Protein AF-A0A2S6ZBC6-F1 (afdb_monomer_lite)

InterPro domains:
  IPR002559 Transposase IS4-like domain [PF01609] (24-75)

Structure (mmCIF, N/CA/C/O backbone):
data_AF-A0A2S6ZBC6-F1
#
_entry.id   AF-A0A2S6ZBC6-F1
#
loop_
_atom_site.group_PDB
_atom_site.id
_atom_site.type_symbol
_atom_site.label_atom_id
_atom_site.label_alt_id
_atom_site.label_comp_id
_atom_site.label_asym_id
_atom_site.label_entity_id
_atom_site.label_seq_id
_atom_site.pdbx_PDB_ins_code
_atom_site.Cartn_x
_atom_site.Cartn_y
_atom_site.Cartn_z
_atom_site.occupancy
_atom_site.B_iso_or_equiv
_atom_site.auth_seq_id
_atom_site.auth_comp_id
_atom_site.auth_asym_id
_atom_site.auth_atom_id
_atom_site.pdbx_PDB_model_num
ATOM 1 N N . MET A 1 1 ? -9.409 -15.637 -10.539 1.00 50.34 1 MET A N 1
ATOM 2 C CA . MET A 1 1 ? -8.792 -14.298 -10.673 1.00 50.34 1 MET A CA 1
ATOM 3 C C . MET A 1 1 ? -7.304 -14.480 -10.919 1.00 50.34 1 MET A C 1
ATOM 5 O O . MET A 1 1 ? -6.669 -15.165 -10.127 1.00 50.34 1 MET A O 1
ATOM 9 N N . CYS A 1 2 ? -6.761 -13.920 -12.001 1.00 64.94 2 CYS A N 1
ATOM 10 C CA . CYS A 1 2 ? -5.321 -13.938 -12.272 1.00 64.94 2 CYS A CA 1
ATOM 11 C C . CYS A 1 2 ? -4.694 -12.667 -11.687 1.00 64.94 2 CYS A C 1
ATOM 13 O O . CYS A 1 2 ? -5.071 -11.560 -12.064 1.00 64.94 2 CYS A O 1
ATOM 15 N N . TRP A 1 3 ? -3.774 -12.820 -10.735 1.00 73.56 3 TRP A N 1
ATOM 16 C CA . TRP A 1 3 ? -3.010 -11.707 -10.174 1.00 73.56 3 TRP A CA 1
ATOM 17 C C . TRP A 1 3 ? -1.873 -11.355 -11.127 1.00 73.56 3 TRP A C 1
ATOM 19 O O . TRP A 1 3 ? -1.057 -12.219 -11.441 1.00 73.56 3 TRP A O 1
ATOM 29 N N . ASN A 1 4 ? -1.814 -10.102 -11.578 1.00 77.62 4 ASN A N 1
ATOM 30 C CA . ASN A 1 4 ? -0.743 -9.659 -12.462 1.00 77.62 4 ASN A CA 1
ATOM 31 C C . ASN A 1 4 ? 0.458 -9.204 -11.621 1.00 77.62 4 ASN A C 1
ATOM 33 O O . ASN A 1 4 ? 0.361 -8.243 -10.851 1.00 77.62 4 ASN A O 1
ATOM 37 N N . ILE A 1 5 ? 1.566 -9.935 -11.715 1.00 83.00 5 ILE A N 1
ATOM 38 C CA . ILE A 1 5 ? 2.803 -9.639 -10.986 1.00 83.00 5 ILE A CA 1
ATOM 39 C C . ILE A 1 5 ? 3.695 -8.808 -11.903 1.00 83.00 5 ILE A C 1
ATOM 41 O O . ILE A 1 5 ? 3.967 -9.225 -13.021 1.00 83.00 5 ILE A O 1
ATOM 45 N N . ALA A 1 6 ? 4.161 -7.663 -11.399 1.00 86.62 6 ALA A N 1
ATOM 46 C CA . ALA A 1 6 ? 5.102 -6.802 -12.107 1.00 86.62 6 ALA A CA 1
ATOM 47 C C . ALA A 1 6 ? 6.376 -7.567 -12.503 1.00 86.62 6 ALA A C 1
ATOM 49 O O . ALA A 1 6 ? 7.039 -8.166 -11.645 1.00 86.62 6 ALA A O 1
ATOM 50 N N . GLU A 1 7 ? 6.728 -7.534 -13.781 1.00 89.06 7 GLU A N 1
ATOM 51 C CA . GLU A 1 7 ? 7.903 -8.193 -14.332 1.00 89.06 7 GLU A CA 1
ATOM 52 C C . GLU A 1 7 ? 9.198 -7.426 -14.005 1.00 89.06 7 GLU A C 1
ATOM 54 O O . GLU A 1 7 ? 9.239 -6.207 -13.808 1.00 89.06 7 GLU A O 1
ATOM 59 N N . ARG A 1 8 ? 10.322 -8.147 -13.933 1.00 88.62 8 ARG A N 1
ATOM 60 C CA . ARG A 1 8 ? 11.624 -7.531 -13.647 1.00 88.62 8 ARG A CA 1
ATOM 61 C C . ARG A 1 8 ? 12.079 -6.631 -14.795 1.00 88.62 8 ARG A C 1
ATOM 63 O O . ARG A 1 8 ? 12.163 -7.061 -15.942 1.00 88.62 8 ARG A O 1
ATOM 70 N N . ARG A 1 9 ? 12.565 -5.430 -14.456 1.00 88.88 9 ARG A N 1
ATOM 71 C CA . ARG A 1 9 ? 13.118 -4.463 -15.425 1.00 88.88 9 ARG A CA 1
ATOM 72 C C . ARG A 1 9 ? 14.221 -5.037 -16.323 1.00 88.88 9 ARG A C 1
ATOM 74 O O . ARG A 1 9 ? 14.341 -4.621 -17.469 1.00 88.88 9 ARG A O 1
ATOM 81 N N . SER A 1 10 ? 15.025 -5.981 -15.833 1.00 90.56 10 SER A N 1
ATOM 82 C CA . SER A 1 10 ? 16.054 -6.652 -16.640 1.00 90.56 10 SER A CA 1
ATOM 83 C C . SER A 1 10 ? 15.471 -7.512 -17.764 1.00 90.56 10 SER A C 1
ATOM 85 O O . SER A 1 10 ? 16.015 -7.507 -18.861 1.00 90.56 10 SER A O 1
ATOM 87 N N . ARG A 1 11 ? 14.349 -8.200 -17.522 1.00 89.94 11 ARG A N 1
ATOM 88 C CA . ARG A 1 11 ? 13.647 -8.991 -18.544 1.00 89.94 11 ARG A CA 1
ATOM 89 C C . ARG A 1 11 ? 12.991 -8.100 -19.588 1.00 89.94 11 ARG A C 1
ATOM 91 O O . ARG A 1 11 ? 13.087 -8.393 -20.769 1.00 89.94 11 ARG A O 1
ATOM 98 N N . ILE A 1 12 ? 12.427 -6.971 -19.160 1.00 88.88 12 ILE A N 1
ATOM 99 C CA . ILE A 1 12 ? 11.858 -5.974 -20.076 1.00 88.88 12 ILE A CA 1
ATOM 100 C C . ILE A 1 12 ? 12.949 -5.387 -20.982 1.00 88.88 12 ILE A C 1
ATOM 102 O O . ILE A 1 12 ? 12.758 -5.244 -22.183 1.00 88.88 12 ILE A O 1
ATOM 106 N N . ARG A 1 13 ? 14.136 -5.103 -20.429 1.00 88.75 13 ARG A N 1
ATOM 107 C CA . ARG A 1 13 ? 15.287 -4.619 -21.210 1.00 88.75 13 ARG A CA 1
ATOM 108 C C . ARG A 1 13 ? 15.811 -5.633 -22.226 1.00 88.75 13 ARG A C 1
ATOM 110 O O . ARG A 1 13 ? 16.391 -5.211 -23.217 1.00 88.75 13 ARG A O 1
ATOM 117 N N . ALA A 1 14 ? 15.635 -6.926 -21.964 1.00 92.06 14 ALA A N 1
ATOM 118 C CA . ALA A 1 14 ? 16.059 -7.997 -22.859 1.00 92.06 14 ALA A CA 1
ATOM 119 C C . ALA A 1 14 ? 15.091 -8.223 -24.038 1.00 92.06 14 ALA A C 1
ATOM 121 O O . ALA A 1 14 ? 15.427 -8.974 -24.950 1.00 92.06 14 ALA A O 1
ATOM 122 N N . LEU A 1 15 ? 13.907 -7.595 -24.035 1.00 90.69 15 LEU A N 1
ATOM 123 C CA . LEU A 1 15 ? 12.984 -7.636 -25.169 1.00 90.69 15 LEU A CA 1
ATOM 124 C C . LEU A 1 15 ? 13.577 -6.888 -26.367 1.00 90.69 15 LEU A C 1
ATOM 126 O O . LEU A 1 15 ? 14.182 -5.821 -26.214 1.00 90.69 15 LEU A O 1
ATOM 130 N N . ALA A 1 16 ? 13.351 -7.438 -27.562 1.00 90.12 16 ALA A N 1
ATOM 131 C CA . ALA A 1 16 ? 13.666 -6.760 -28.811 1.00 90.12 16 ALA A CA 1
ATOM 132 C C . ALA A 1 16 ? 12.924 -5.416 -28.899 1.00 90.12 16 ALA A C 1
ATOM 134 O O . ALA A 1 16 ? 11.816 -5.258 -28.378 1.00 90.12 16 ALA A O 1
ATOM 135 N N . GLU A 1 17 ? 13.553 -4.441 -29.550 1.00 88.06 17 GLU A N 1
ATOM 136 C CA . GLU A 1 17 ? 12.932 -3.147 -29.837 1.00 88.06 17 GLU A CA 1
ATOM 137 C C . GLU A 1 17 ? 11.682 -3.369 -30.708 1.00 88.06 17 GLU A C 1
ATOM 139 O O . GLU A 1 17 ? 11.746 -4.049 -31.731 1.00 88.06 17 GLU A O 1
ATOM 144 N N . GLY A 1 18 ? 10.533 -2.838 -30.279 1.00 92.69 18 GLY A N 1
ATOM 145 C CA . GLY A 1 18 ? 9.256 -3.013 -30.972 1.00 92.69 18 GLY A CA 1
ATOM 146 C C . GLY A 1 18 ? 8.044 -2.754 -30.076 1.00 92.69 18 GLY A C 1
ATOM 147 O O . GLY A 1 18 ? 8.178 -2.422 -28.895 1.00 92.69 18 GLY A O 1
ATOM 148 N N . GLU A 1 19 ? 6.848 -2.944 -30.634 1.00 89.00 19 GLU A N 1
ATOM 149 C CA . GLU A 1 19 ? 5.566 -2.679 -29.959 1.00 89.00 19 GLU A CA 1
ATOM 150 C C . GLU A 1 19 ? 5.372 -3.513 -28.682 1.00 89.00 19 GLU A C 1
ATOM 152 O O . GLU A 1 19 ? 4.810 -3.050 -27.693 1.00 89.00 19 GLU A O 1
ATOM 157 N N . LEU A 1 20 ? 5.894 -4.740 -28.652 1.00 87.44 20 LEU A N 1
ATOM 158 C CA . LEU A 1 20 ? 5.781 -5.617 -27.482 1.00 87.44 20 LEU A CA 1
ATOM 159 C C . LEU A 1 20 ? 6.535 -5.069 -26.263 1.00 87.44 20 LEU A C 1
ATOM 161 O O . LEU A 1 20 ? 6.066 -5.193 -25.128 1.00 87.44 20 LEU A O 1
ATOM 165 N N . LYS A 1 21 ? 7.693 -4.440 -26.485 1.00 90.56 21 LYS A N 1
ATOM 166 C CA . LYS A 1 21 ? 8.503 -3.833 -25.424 1.00 90.56 21 LYS A CA 1
ATOM 167 C C . LYS A 1 21 ? 7.824 -2.584 -24.870 1.00 90.56 21 LYS A C 1
ATOM 169 O O . LYS A 1 21 ? 7.706 -2.461 -23.654 1.00 90.56 21 LYS A O 1
ATOM 174 N N . THR A 1 22 ? 7.308 -1.712 -25.738 1.00 91.12 22 THR A N 1
ATOM 175 C CA . THR A 1 22 ? 6.617 -0.484 -25.313 1.00 91.12 22 THR A CA 1
ATOM 176 C C . THR A 1 22 ? 5.335 -0.796 -24.545 1.00 91.12 22 THR A C 1
ATOM 178 O O . THR A 1 22 ? 5.113 -0.231 -23.475 1.00 91.12 22 THR A O 1
ATOM 181 N N . LEU A 1 23 ? 4.526 -1.752 -25.012 1.00 91.19 23 LEU A N 1
ATOM 182 C CA . LEU A 1 23 ? 3.333 -2.200 -24.288 1.00 91.19 23 LEU A CA 1
ATOM 183 C C . LEU A 1 23 ? 3.683 -2.789 -22.915 1.00 91.19 23 LEU A C 1
ATOM 185 O O . LEU A 1 23 ? 3.026 -2.465 -21.925 1.00 91.19 23 LEU A O 1
ATOM 189 N N . SER A 1 24 ? 4.744 -3.597 -22.834 1.00 90.00 24 SER A N 1
ATOM 190 C CA . SER A 1 24 ? 5.217 -4.163 -21.563 1.00 90.00 24 SER A CA 1
ATOM 191 C C . SER A 1 24 ? 5.656 -3.068 -20.586 1.00 90.00 24 SER A C 1
ATOM 193 O O . SER A 1 24 ? 5.257 -3.070 -19.424 1.00 90.00 24 SER A O 1
ATOM 195 N N . GLU A 1 25 ? 6.425 -2.084 -21.053 1.00 91.38 25 GLU A N 1
ATOM 196 C CA . GLU A 1 25 ? 6.851 -0.942 -20.237 1.00 91.38 25 GLU A CA 1
ATOM 197 C C . GLU A 1 25 ? 5.666 -0.111 -19.729 1.00 91.38 25 GLU A C 1
ATOM 199 O O . GLU A 1 25 ? 5.660 0.306 -18.568 1.00 91.38 25 GLU A O 1
ATOM 204 N N . LEU A 1 26 ? 4.639 0.092 -20.560 1.00 91.88 26 LEU A N 1
ATOM 205 C CA . LEU A 1 26 ? 3.422 0.805 -20.174 1.00 91.88 26 LEU A CA 1
ATOM 206 C C . LEU A 1 26 ? 2.638 0.061 -19.088 1.00 91.88 26 LEU A C 1
ATOM 208 O O . LEU A 1 26 ? 2.241 0.677 -18.096 1.00 91.88 26 LEU A O 1
ATOM 212 N N . VAL A 1 27 ? 2.439 -1.251 -19.237 1.00 92.12 27 VAL A N 1
ATOM 213 C CA . VAL A 1 27 ? 1.746 -2.077 -18.232 1.00 92.12 27 VAL A CA 1
ATOM 214 C C . VAL A 1 27 ? 2.467 -2.006 -16.889 1.00 92.12 27 VAL A C 1
ATOM 216 O O . VAL A 1 27 ? 1.849 -1.745 -15.854 1.00 92.12 27 VAL A O 1
ATOM 219 N N . GLU A 1 28 ? 3.786 -2.156 -16.898 1.00 91.81 28 GLU A N 1
ATOM 220 C CA . GLU A 1 28 ? 4.599 -2.113 -15.684 1.00 91.81 28 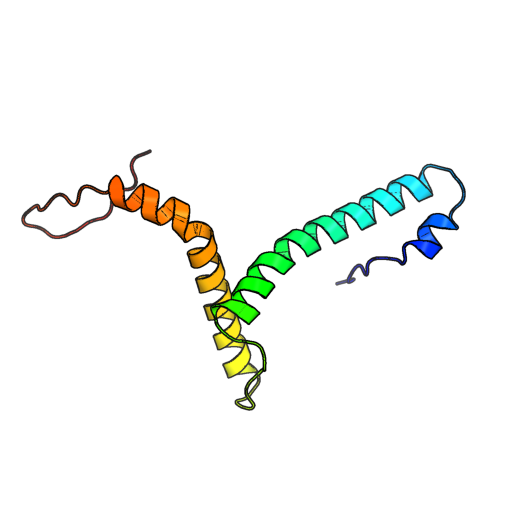GLU A CA 1
ATOM 221 C C . GLU A 1 28 ? 4.611 -0.727 -15.041 1.00 91.81 28 GLU A C 1
ATOM 223 O O . GLU A 1 28 ? 4.522 -0.592 -13.816 1.00 91.81 28 GLU A O 1
ATOM 228 N N . HIS A 1 29 ? 4.623 0.327 -15.859 1.00 91.56 29 HIS A N 1
ATOM 229 C CA . HIS A 1 29 ? 4.465 1.692 -15.378 1.00 91.56 29 HIS A CA 1
ATOM 230 C C . HIS A 1 29 ? 3.108 1.901 -14.690 1.00 91.56 29 HIS A C 1
ATOM 232 O O . HIS A 1 29 ? 3.041 2.534 -13.633 1.00 91.56 29 HIS A O 1
ATOM 238 N N . LEU A 1 30 ? 2.023 1.343 -15.237 1.00 92.06 30 LEU A N 1
ATOM 239 C CA . LEU A 1 30 ? 0.695 1.417 -14.626 1.00 92.06 30 LEU A CA 1
ATOM 240 C C . LEU A 1 30 ? 0.650 0.686 -13.280 1.00 92.06 30 LEU A C 1
ATOM 242 O O . LEU A 1 30 ? 0.163 1.255 -12.298 1.00 92.06 30 LEU A O 1
ATOM 246 N N . ILE A 1 31 ? 1.211 -0.524 -13.193 1.00 89.88 31 ILE A N 1
ATOM 247 C CA . ILE A 1 31 ? 1.290 -1.279 -11.933 1.00 89.88 31 ILE A CA 1
ATOM 248 C C . ILE A 1 31 ? 2.114 -0.500 -10.896 1.00 89.88 31 ILE A C 1
ATOM 250 O O . ILE A 1 31 ? 1.691 -0.357 -9.744 1.00 89.88 31 ILE A O 1
ATOM 254 N N . ALA A 1 32 ? 3.253 0.070 -11.297 1.00 90.19 32 ALA A N 1
ATOM 255 C CA . ALA A 1 32 ? 4.086 0.903 -10.431 1.00 90.19 32 ALA A CA 1
ATOM 256 C C . ALA A 1 32 ? 3.354 2.171 -9.956 1.00 90.19 32 ALA A C 1
ATOM 258 O O . ALA A 1 32 ? 3.438 2.533 -8.781 1.00 90.19 32 ALA A O 1
ATOM 259 N N . LYS A 1 33 ? 2.576 2.820 -10.829 1.00 92.19 33 LYS A N 1
ATOM 260 C CA . LYS A 1 33 ? 1.764 3.998 -10.486 1.00 92.19 33 LYS A CA 1
ATOM 261 C C . LYS A 1 33 ? 0.679 3.663 -9.466 1.00 92.19 33 LYS A C 1
ATOM 263 O O . LYS A 1 33 ? 0.462 4.432 -8.527 1.00 92.19 33 LYS A O 1
ATOM 268 N N . VAL A 1 34 ? 0.011 2.519 -9.621 1.00 91.19 34 VAL A N 1
ATOM 269 C CA . VAL A 1 34 ? -0.957 2.029 -8.630 1.00 91.19 34 VAL A CA 1
ATOM 270 C C . VAL A 1 34 ? -0.257 1.759 -7.299 1.00 91.19 34 VAL A C 1
ATOM 272 O O . VAL A 1 34 ? -0.726 2.245 -6.270 1.00 91.19 34 VAL A O 1
ATOM 275 N N . ARG A 1 35 ? 0.900 1.079 -7.313 1.00 88.81 35 ARG A N 1
ATOM 276 C CA . ARG A 1 35 ? 1.716 0.813 -6.115 1.00 88.81 35 ARG A CA 1
ATOM 277 C C . ARG A 1 35 ? 2.099 2.087 -5.369 1.00 88.81 35 ARG A C 1
ATOM 279 O O . ARG A 1 35 ? 1.852 2.177 -4.171 1.00 88.81 35 ARG A O 1
ATOM 286 N N . ALA A 1 36 ? 2.593 3.098 -6.076 1.00 91.12 36 ALA A N 1
ATOM 287 C CA . ALA A 1 36 ? 2.961 4.377 -5.475 1.00 91.12 36 ALA A CA 1
ATOM 288 C C . ALA A 1 36 ? 1.777 5.052 -4.754 1.00 91.12 36 ALA A C 1
ATOM 290 O O . ALA A 1 36 ? 1.947 5.644 -3.687 1.00 91.12 36 ALA A O 1
ATOM 291 N N . ARG A 1 37 ? 0.554 4.931 -5.297 1.00 89.62 37 ARG A N 1
ATOM 292 C CA . ARG A 1 37 ? -0.658 5.452 -4.645 1.00 89.62 37 ARG A CA 1
ATOM 293 C C . ARG A 1 37 ? -1.006 4.690 -3.370 1.00 89.62 37 ARG A C 1
ATOM 295 O O . ARG A 1 37 ? -1.319 5.333 -2.373 1.00 89.62 37 ARG A O 1
ATOM 302 N N . VAL A 1 38 ? -0.942 3.356 -3.377 1.00 91.00 38 VAL A N 1
ATOM 303 C CA . VAL A 1 38 ? -1.277 2.541 -2.191 1.00 91.00 38 VAL A CA 1
ATOM 304 C C . VAL A 1 38 ? -0.185 2.558 -1.122 1.00 91.00 38 VAL A C 1
ATOM 306 O O . VAL A 1 38 ? -0.489 2.452 0.063 1.00 91.00 38 VAL A O 1
ATOM 309 N N . GLU A 1 39 ? 1.080 2.770 -1.483 1.00 92.88 39 GLU A N 1
ATOM 310 C CA . GLU A 1 39 ? 2.172 2.921 -0.513 1.00 92.88 39 GLU A CA 1
ATOM 311 C C . GLU A 1 39 ? 1.929 4.073 0.471 1.00 92.88 39 GLU A C 1
ATOM 313 O O . GLU A 1 39 ? 2.334 3.993 1.635 1.00 92.88 39 GLU A O 1
ATOM 318 N N . HIS A 1 40 ? 1.224 5.121 0.038 1.00 89.31 40 HIS A N 1
ATOM 319 C CA . HIS A 1 40 ? 0.915 6.268 0.881 1.00 89.31 40 HIS A CA 1
ATOM 320 C C . HIS A 1 40 ? 0.034 5.915 2.101 1.00 89.31 40 HIS A C 1
ATOM 322 O O . HIS A 1 40 ? 0.505 6.117 3.226 1.00 89.31 40 HIS A O 1
ATOM 328 N N . PRO A 1 41 ? -1.182 5.346 1.963 1.00 92.50 41 PRO A N 1
ATOM 329 C CA . PRO A 1 41 ? -1.979 4.919 3.113 1.00 92.50 41 PRO A CA 1
ATOM 330 C C . PRO A 1 41 ? -1.269 3.844 3.947 1.00 92.50 41 PRO A C 1
ATOM 332 O O . PRO A 1 41 ? -1.297 3.919 5.176 1.00 92.50 41 PRO A O 1
ATOM 335 N N . PHE A 1 42 ? -0.518 2.916 3.334 1.00 91.69 42 PHE A N 1
ATOM 336 C CA . PHE A 1 42 ? 0.303 1.964 4.097 1.00 91.69 42 PHE A CA 1
ATOM 337 C C . PHE A 1 42 ? 1.353 2.661 4.970 1.00 91.69 42 PHE A C 1
ATOM 339 O O . PHE A 1 42 ? 1.576 2.256 6.115 1.00 91.69 42 PHE A O 1
ATOM 346 N N . ARG A 1 43 ? 1.996 3.723 4.470 1.00 93.25 43 ARG A N 1
ATOM 347 C CA . ARG A 1 43 ? 2.936 4.532 5.256 1.00 93.25 43 ARG A CA 1
ATOM 348 C C . ARG A 1 43 ? 2.228 5.217 6.421 1.00 93.25 43 ARG A C 1
ATOM 350 O O . ARG A 1 43 ? 2.771 5.197 7.526 1.00 93.25 43 ARG A O 1
ATOM 357 N N . VAL A 1 44 ? 1.052 5.801 6.195 1.00 93.62 44 VAL A N 1
ATOM 358 C CA . VAL A 1 44 ? 0.254 6.459 7.244 1.00 93.62 44 VAL A CA 1
ATOM 359 C C . VAL A 1 44 ? -0.116 5.455 8.337 1.00 93.62 44 VAL A C 1
ATOM 361 O O . VAL A 1 44 ? 0.150 5.696 9.512 1.00 93.62 44 VAL A O 1
ATOM 364 N N . ILE A 1 45 ? -0.617 4.280 7.961 1.00 94.06 45 ILE A N 1
ATOM 365 C CA . ILE A 1 45 ? -1.000 3.213 8.895 1.00 94.06 45 ILE A CA 1
ATOM 366 C C . ILE A 1 45 ? 0.206 2.719 9.714 1.00 94.06 45 ILE A C 1
ATOM 368 O O . ILE A 1 45 ? 0.145 2.620 10.941 1.00 94.06 45 ILE A O 1
ATOM 372 N N . LYS A 1 46 ? 1.343 2.457 9.061 1.00 93.44 46 LYS A N 1
ATOM 373 C CA . LYS A 1 46 ? 2.537 1.916 9.731 1.00 93.44 46 LYS A CA 1
ATOM 374 C C . LYS A 1 46 ? 3.266 2.942 10.598 1.00 93.44 46 LYS A C 1
ATOM 376 O O . LYS A 1 46 ? 3.831 2.580 11.632 1.00 93.44 46 LYS A O 1
ATOM 381 N N . ARG A 1 47 ? 3.328 4.206 10.165 1.00 93.06 47 ARG A N 1
ATOM 382 C CA . ARG A 1 47 ? 4.086 5.257 10.863 1.00 93.06 47 ARG A CA 1
ATOM 383 C C . ARG A 1 47 ? 3.221 6.065 11.822 1.00 93.06 47 ARG A C 1
ATOM 385 O O . ARG A 1 47 ? 3.621 6.206 12.968 1.00 93.06 47 ARG A O 1
ATOM 392 N N . GLN A 1 48 ? 2.071 6.562 11.373 1.00 91.88 48 GLN A N 1
ATOM 393 C CA . GLN A 1 48 ? 1.231 7.476 12.150 1.00 91.88 48 GLN A CA 1
ATOM 394 C C . GLN A 1 48 ? 0.331 6.735 13.140 1.00 91.88 48 GLN A C 1
ATOM 396 O O . GLN A 1 48 ? 0.243 7.134 14.295 1.00 91.88 48 GLN A O 1
ATOM 401 N N . PHE A 1 49 ? -0.281 5.630 12.707 1.00 90.00 49 PHE A N 1
ATOM 402 C CA . PHE A 1 49 ? -1.125 4.790 13.566 1.00 90.00 49 PHE A CA 1
ATOM 403 C C . PHE A 1 49 ? -0.348 3.673 14.285 1.00 90.00 49 PHE A C 1
ATOM 405 O O . PHE A 1 49 ? -0.922 2.911 15.059 1.00 90.00 49 PHE A O 1
ATOM 412 N N . GLY A 1 50 ? 0.961 3.550 14.036 1.00 92.19 50 GLY A N 1
ATOM 413 C CA . GLY A 1 50 ? 1.838 2.618 14.751 1.00 92.19 50 GLY A CA 1
ATOM 414 C C . GLY A 1 50 ? 1.599 1.131 14.459 1.00 92.19 50 GLY A C 1
ATOM 415 O O . GLY A 1 50 ? 2.136 0.282 15.173 1.00 92.19 50 GLY A O 1
ATOM 416 N N . HIS A 1 51 ? 0.846 0.777 13.412 1.00 92.12 51 HIS A N 1
ATOM 417 C CA . HIS A 1 51 ? 0.560 -0.618 13.055 1.00 92.12 51 HIS A CA 1
ATOM 418 C C . HIS A 1 51 ? 1.745 -1.266 12.311 1.00 92.12 51 HIS A C 1
ATOM 420 O O . HIS A 1 51 ? 1.678 -1.587 11.126 1.00 92.12 51 HIS A O 1
ATOM 426 N N . ARG A 1 52 ? 2.887 -1.408 12.996 1.00 91.44 52 ARG A N 1
ATOM 427 C CA . ARG A 1 52 ? 4.109 -2.026 12.440 1.00 91.44 52 ARG A CA 1
ATOM 428 C C . ARG A 1 52 ? 4.131 -3.548 12.573 1.00 91.44 52 ARG A C 1
ATOM 430 O O . ARG A 1 52 ? 4.810 -4.205 11.792 1.00 91.44 52 ARG A O 1
ATOM 437 N N . LYS A 1 53 ? 3.427 -4.094 13.569 1.00 91.50 53 LYS A N 1
ATOM 438 C CA . LYS A 1 53 ? 3.336 -5.531 13.857 1.00 91.50 53 LYS A CA 1
ATOM 439 C C . LYS A 1 53 ? 1.878 -5.920 14.074 1.00 91.50 53 LYS A C 1
ATOM 441 O O . LYS A 1 53 ? 1.140 -5.202 14.750 1.00 91.50 53 LYS A O 1
ATOM 446 N N . VAL A 1 54 ? 1.497 -7.070 13.529 1.00 89.88 54 VAL A N 1
ATOM 447 C CA . VAL A 1 54 ? 0.187 -7.684 13.764 1.00 89.88 54 VAL A CA 1
ATOM 448 C C . VAL A 1 54 ? 0.160 -8.257 15.182 1.00 89.88 54 VAL A C 1
ATOM 450 O O . VAL A 1 54 ? 1.168 -8.767 15.670 1.00 89.88 54 VAL A O 1
ATOM 453 N N . ARG A 1 55 ? -0.980 -8.150 15.871 1.00 88.38 55 ARG A N 1
ATOM 454 C CA . ARG A 1 55 ? -1.150 -8.727 17.211 1.00 88.38 55 ARG A CA 1
ATOM 455 C C . ARG A 1 55 ? -1.636 -10.173 17.095 1.00 88.38 55 ARG A C 1
ATOM 457 O O . ARG A 1 55 ? -2.500 -10.479 16.274 1.00 88.38 55 ARG A O 1
ATOM 464 N N . TYR A 1 56 ? -1.154 -11.054 17.966 1.00 88.12 56 TYR A N 1
ATOM 465 C CA . TYR A 1 56 ? -1.644 -12.433 18.070 1.00 88.12 56 TYR A CA 1
ATOM 466 C C . TYR A 1 56 ? -3.001 -12.472 18.794 1.00 88.12 56 TYR A C 1
ATOM 468 O O . TYR A 1 56 ? -3.098 -12.859 19.952 1.00 88.12 56 TYR A O 1
ATOM 476 N N . ARG A 1 57 ? -4.055 -11.975 18.132 1.00 88.44 57 ARG A N 1
ATOM 477 C CA . ARG A 1 57 ? -5.441 -11.928 18.646 1.00 88.44 57 ARG A CA 1
ATOM 478 C C . ARG A 1 57 ? -6.454 -12.673 17.763 1.00 88.44 57 ARG A C 1
ATOM 480 O O . ARG A 1 57 ? -7.632 -12.704 18.108 1.00 88.44 57 ARG A O 1
ATOM 487 N N . GLY A 1 58 ? -6.005 -13.270 16.657 1.00 93.69 58 GLY A N 1
ATOM 488 C CA . GLY A 1 58 ? -6.840 -13.966 15.670 1.00 93.69 58 GLY A CA 1
ATOM 489 C C . GLY A 1 58 ? -7.096 -13.143 14.402 1.00 93.69 58 GLY A C 1
ATOM 490 O O . GLY A 1 58 ? -7.089 -11.911 14.436 1.00 93.69 58 GLY A O 1
ATOM 491 N N . LEU A 1 59 ? -7.316 -13.834 13.277 1.00 92.88 59 LEU A N 1
ATOM 492 C CA . LEU A 1 59 ? -7.408 -13.218 11.948 1.00 92.88 59 LEU A CA 1
ATOM 493 C C . LEU A 1 59 ? -8.570 -12.221 11.846 1.00 92.88 59 LEU A C 1
ATOM 495 O O . LEU A 1 59 ? -8.347 -11.079 11.465 1.00 92.88 59 LEU A O 1
ATOM 499 N N . ALA A 1 60 ? -9.769 -12.608 12.292 1.00 93.62 60 ALA A N 1
ATOM 500 C CA . ALA A 1 60 ? -10.960 -11.756 12.227 1.00 93.62 60 ALA A CA 1
ATOM 501 C C . ALA A 1 60 ? -10.795 -10.425 12.988 1.00 93.62 60 ALA A C 1
ATOM 503 O O . ALA A 1 60 ? -11.184 -9.367 12.500 1.00 93.62 60 ALA A O 1
ATOM 504 N N . LYS A 1 61 ? -10.164 -10.453 14.172 1.00 93.81 61 LYS A N 1
ATOM 505 C CA . LYS A 1 61 ? -9.920 -9.239 14.972 1.00 93.81 61 LYS A CA 1
ATOM 506 C C . LYS A 1 61 ? -8.883 -8.324 14.323 1.00 93.81 61 LYS A C 1
ATOM 508 O O . LYS A 1 61 ? -9.015 -7.105 14.395 1.00 93.81 61 LYS A O 1
ATOM 513 N N . ASN A 1 62 ? -7.860 -8.905 13.701 1.00 92.19 62 ASN A N 1
ATOM 514 C CA . ASN A 1 62 ? -6.844 -8.144 12.982 1.00 92.19 62 ASN A CA 1
ATOM 515 C C . ASN A 1 62 ? -7.412 -7.515 11.704 1.00 92.19 62 ASN A C 1
ATOM 517 O O . ASN A 1 62 ? -7.107 -6.360 11.423 1.00 92.19 62 ASN A O 1
ATOM 521 N N . ASP A 1 63 ? -8.266 -8.235 10.978 1.00 93.56 63 ASP A N 1
ATOM 522 C CA . ASP A 1 63 ? -8.895 -7.742 9.752 1.00 93.56 63 ASP A CA 1
ATOM 523 C C . ASP A 1 63 ? -9.866 -6.586 10.035 1.00 93.56 63 ASP A C 1
ATOM 525 O O . ASP A 1 63 ? -9.753 -5.509 9.450 1.00 93.56 63 ASP A O 1
ATOM 529 N N . ALA A 1 64 ? -10.721 -6.732 11.055 1.00 94.12 64 ALA A N 1
ATOM 530 C CA . ALA A 1 64 ? -11.575 -5.643 11.529 1.00 94.12 64 ALA A CA 1
ATOM 531 C C . ALA A 1 64 ? -10.759 -4.401 11.943 1.00 94.12 64 ALA A C 1
ATOM 533 O O . ALA A 1 64 ? -11.120 -3.275 11.601 1.00 94.12 64 ALA A O 1
ATOM 534 N N . GLN A 1 65 ? -9.626 -4.591 12.634 1.00 92.94 65 GLN A N 1
ATOM 535 C CA . GLN A 1 65 ? -8.734 -3.487 12.996 1.00 92.94 65 GLN A CA 1
ATOM 536 C C . GLN A 1 65 ? -8.129 -2.805 11.759 1.00 92.94 65 GLN A C 1
ATOM 538 O O . GLN A 1 65 ? -8.069 -1.576 11.711 1.00 92.94 65 GLN A O 1
ATOM 543 N N . LEU A 1 66 ? -7.668 -3.577 10.770 1.00 93.19 66 LEU A N 1
ATOM 544 C CA . LEU A 1 66 ? -7.108 -3.040 9.530 1.00 93.19 66 LEU A CA 1
ATOM 545 C C . LEU A 1 66 ? -8.146 -2.224 8.757 1.00 93.19 66 LEU A C 1
ATOM 547 O O . LEU A 1 66 ? -7.834 -1.106 8.352 1.00 93.19 66 LEU A O 1
ATOM 551 N N . ASN A 1 67 ? -9.377 -2.722 8.630 1.00 94.00 67 ASN A N 1
ATOM 552 C CA . ASN A 1 67 ? -10.468 -2.015 7.953 1.00 94.00 67 ASN A CA 1
ATOM 553 C C . ASN A 1 67 ? -10.723 -0.632 8.569 1.00 94.00 67 ASN A C 1
ATOM 555 O O 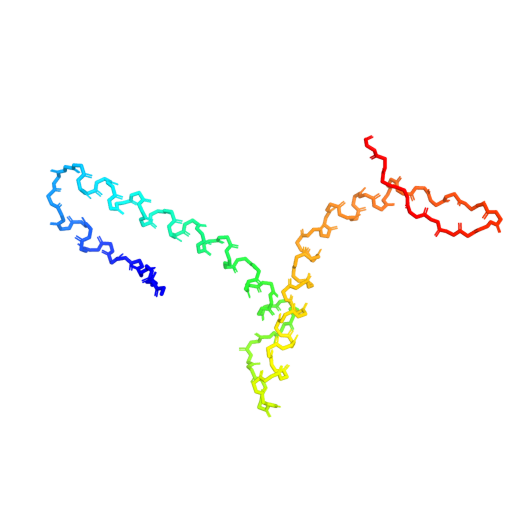. ASN A 1 67 ? -10.795 0.372 7.856 1.00 94.00 67 ASN A O 1
ATOM 559 N N . VAL A 1 68 ? -10.761 -0.552 9.902 1.00 94.62 68 VAL A N 1
ATOM 560 C CA . VAL A 1 68 ? -10.908 0.726 10.615 1.00 94.62 68 VAL A CA 1
ATOM 561 C C . VAL A 1 68 ? -9.699 1.639 10.385 1.00 94.62 68 VAL A C 1
ATOM 563 O O . VAL A 1 68 ? -9.865 2.829 10.126 1.00 94.62 68 VAL A O 1
ATOM 566 N N . LEU A 1 69 ? -8.474 1.107 10.431 1.00 94.44 69 LEU A N 1
ATOM 567 C CA . LEU A 1 69 ? -7.262 1.895 10.176 1.00 94.44 69 LEU A CA 1
ATOM 568 C C . LEU A 1 69 ? -7.213 2.453 8.749 1.00 94.44 69 LEU A C 1
ATOM 570 O O . LEU A 1 69 ? -6.775 3.588 8.563 1.00 94.44 69 LEU A O 1
ATOM 574 N N . PHE A 1 70 ? -7.688 1.704 7.754 1.00 93.56 70 PHE A N 1
A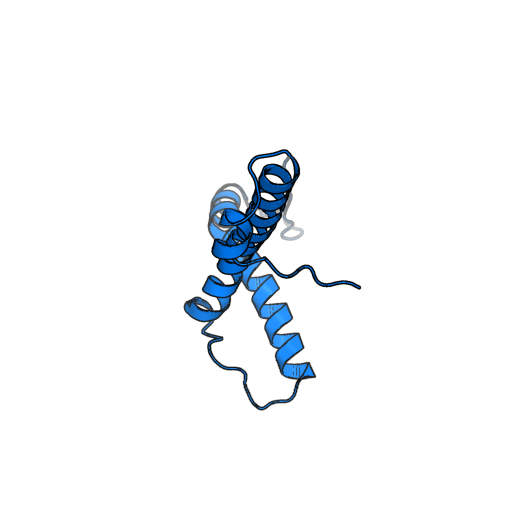TOM 575 C CA . PHE A 1 70 ? -7.808 2.197 6.384 1.00 93.56 70 PHE A CA 1
ATOM 576 C C . PHE A 1 70 ? -8.837 3.325 6.272 1.00 93.56 70 PHE A C 1
ATOM 578 O O . PHE A 1 70 ? -8.522 4.364 5.687 1.00 93.56 70 PHE A O 1
ATOM 585 N N . ALA A 1 71 ? -10.007 3.191 6.902 1.00 94.00 71 ALA A N 1
ATOM 586 C CA . ALA A 1 71 ? -10.998 4.266 6.953 1.00 94.00 71 ALA A CA 1
ATOM 587 C C . ALA A 1 71 ? -10.429 5.543 7.606 1.00 94.00 71 ALA A C 1
ATOM 589 O O . ALA A 1 71 ? -10.549 6.641 7.058 1.00 94.00 71 ALA A O 1
ATOM 590 N N . LEU A 1 72 ? -9.717 5.399 8.728 1.00 93.06 72 LEU A N 1
ATOM 591 C CA . LEU A 1 72 ? -9.055 6.518 9.405 1.00 93.06 72 LEU A CA 1
ATOM 592 C C . LEU A 1 72 ? -7.898 7.109 8.589 1.00 93.06 72 LEU A C 1
ATOM 594 O O . LEU A 1 72 ? -7.653 8.313 8.657 1.00 93.06 72 LEU A O 1
ATOM 598 N N . SER A 1 73 ? -7.189 6.298 7.802 1.00 92.62 73 SER A N 1
ATOM 599 C CA . SER A 1 73 ? -6.126 6.788 6.921 1.00 92.62 73 SER A CA 1
ATOM 600 C C . SER A 1 73 ? -6.675 7.706 5.827 1.00 92.62 73 SER A C 1
ATOM 602 O O . SER A 1 73 ? -6.092 8.762 5.579 1.00 92.62 73 SER A O 1
ATOM 604 N N . ASN A 1 74 ? -7.843 7.376 5.263 1.00 91.00 74 ASN A N 1
ATOM 605 C CA . ASN A 1 74 ? -8.531 8.228 4.294 1.00 91.00 74 ASN A CA 1
ATOM 606 C C . ASN A 1 74 ? -8.924 9.568 4.928 1.00 91.00 74 ASN A C 1
ATOM 608 O O . ASN A 1 74 ? -8.668 10.627 4.354 1.00 91.00 74 ASN A O 1
ATOM 612 N N . LEU A 1 75 ? -9.460 9.536 6.153 1.00 90.56 75 LEU A N 1
ATOM 613 C CA . LEU A 1 75 ? -9.784 10.747 6.911 1.00 90.56 75 LEU A CA 1
ATOM 614 C C . LEU A 1 75 ? -8.536 11.602 7.183 1.00 90.56 75 LEU A C 1
ATOM 616 O O . LEU A 1 75 ? -8.553 12.820 7.007 1.00 90.56 75 LEU A O 1
ATOM 620 N N . TRP A 1 76 ? -7.431 10.967 7.575 1.00 90.88 76 TRP A N 1
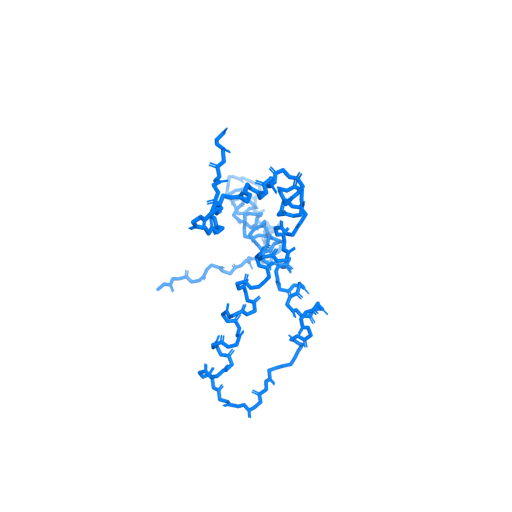ATOM 621 C CA . TRP A 1 76 ? -6.168 11.654 7.833 1.00 90.88 76 TRP A CA 1
ATOM 622 C C . TRP A 1 76 ? -5.606 12.325 6.572 1.00 90.88 76 TRP A C 1
ATOM 624 O O . TRP A 1 76 ? -5.118 13.453 6.649 1.00 90.88 76 TRP A O 1
ATOM 634 N N . MET A 1 77 ? -5.723 11.683 5.405 1.00 88.56 77 MET A N 1
ATOM 635 C CA . MET A 1 77 ? -5.334 12.272 4.117 1.00 88.56 77 MET A CA 1
ATOM 636 C C . MET A 1 77 ? -6.210 13.477 3.746 1.00 88.56 77 MET A C 1
ATOM 638 O O . MET A 1 77 ? -5.694 14.491 3.274 1.00 88.56 77 MET A O 1
ATOM 642 N N . ALA A 1 78 ? -7.515 13.402 4.015 1.00 90.25 78 ALA A N 1
ATOM 643 C CA . ALA A 1 78 ? -8.460 14.489 3.768 1.00 90.25 78 ALA A CA 1
ATOM 644 C C . ALA A 1 78 ? -8.374 15.630 4.801 1.00 90.25 78 ALA A C 1
ATOM 646 O O . ALA A 1 78 ? -8.944 16.698 4.581 1.00 90.25 78 ALA A O 1
ATOM 647 N N . ARG A 1 79 ? -7.635 15.457 5.910 1.00 89.44 79 ARG A N 1
ATOM 648 C CA . ARG A 1 79 ? -7.573 16.400 7.044 1.00 89.44 79 ARG A CA 1
ATOM 649 C C . ARG A 1 79 ? -7.383 17.859 6.629 1.00 89.44 79 ARG A C 1
ATOM 651 O O . ARG A 1 79 ? -8.029 18.728 7.198 1.00 89.44 79 ARG A O 1
ATOM 658 N N . ARG A 1 80 ? -6.493 18.152 5.674 1.00 87.31 80 ARG A N 1
ATOM 659 C CA . ARG A 1 80 ? -6.247 19.541 5.233 1.00 87.31 80 ARG A CA 1
ATOM 660 C C . ARG A 1 80 ? -7.479 20.161 4.574 1.00 87.31 80 ARG A C 1
ATOM 662 O O . ARG A 1 80 ? -7.793 21.309 4.857 1.00 87.31 80 ARG A O 1
ATOM 669 N N . GLN A 1 81 ? -8.169 19.396 3.731 1.00 88.31 81 GLN A N 1
ATOM 670 C CA . GLN A 1 81 ? -9.401 19.834 3.076 1.00 88.31 81 GLN A CA 1
ATOM 671 C C . GLN A 1 81 ? -10.521 19.989 4.105 1.00 88.31 81 GLN A C 1
ATOM 673 O O . GLN A 1 81 ? -11.179 21.021 4.137 1.00 88.31 81 GLN A O 1
ATOM 678 N N . LEU A 1 82 ? -10.666 19.017 5.008 1.00 86.69 82 LEU A N 1
ATOM 679 C CA . LEU A 1 82 ? -11.681 19.053 6.058 1.00 86.69 82 LEU A CA 1
ATOM 680 C C . LEU A 1 82 ? -11.492 20.237 7.007 1.00 86.69 82 LEU A C 1
ATOM 682 O O . LEU A 1 82 ? -12.449 20.956 7.249 1.00 86.69 82 LEU A O 1
ATOM 686 N N . LEU A 1 83 ? -10.269 20.503 7.476 1.00 88.19 83 LEU A N 1
ATOM 687 C CA . LEU A 1 83 ? -9.985 21.661 8.332 1.00 88.19 83 LEU A CA 1
ATOM 688 C C . LEU A 1 83 ? -10.206 22.994 7.604 1.00 88.19 83 LEU A C 1
ATOM 690 O O . LEU A 1 83 ? -10.709 23.941 8.204 1.00 88.19 83 LEU A O 1
ATOM 694 N N . ALA A 1 84 ? -9.877 23.068 6.310 1.00 86.94 84 ALA A N 1
ATOM 695 C CA . ALA A 1 84 ? -10.177 24.242 5.490 1.00 86.94 84 ALA A CA 1
ATOM 696 C C . ALA A 1 84 ? -11.692 24.445 5.294 1.00 86.94 84 ALA A C 1
ATOM 698 O O . ALA A 1 84 ? -12.154 25.580 5.200 1.00 86.94 84 ALA A O 1
ATOM 699 N N . MET A 1 85 ? -12.472 23.360 5.259 1.00 80.44 85 MET A N 1
ATOM 700 C CA . MET A 1 85 ? -13.934 23.407 5.220 1.00 80.44 85 MET A CA 1
ATOM 701 C C . MET A 1 85 ? -14.536 23.766 6.580 1.00 80.44 85 MET A C 1
ATOM 703 O O . MET A 1 85 ? -15.499 24.520 6.611 1.00 80.44 85 MET A O 1
ATOM 707 N N . THR A 1 86 ? -13.964 23.315 7.702 1.00 67.75 86 THR A N 1
ATOM 708 C CA . THR A 1 86 ? -14.451 23.651 9.054 1.00 67.75 86 THR A CA 1
ATOM 709 C C . THR A 1 86 ? -14.455 25.162 9.305 1.00 67.75 86 THR A C 1
ATOM 711 O O . THR A 1 86 ? -15.377 25.661 9.935 1.00 67.75 86 THR A O 1
ATOM 714 N N . GLY A 1 87 ? -13.500 25.909 8.737 1.00 60.47 87 GLY A N 1
ATOM 715 C CA . GLY A 1 87 ? -13.506 27.379 8.774 1.00 60.47 87 GLY A CA 1
ATOM 716 C C . GLY A 1 87 ? -14.625 28.048 7.954 1.00 60.47 87 GLY A C 1
ATOM 717 O O . GLY A 1 87 ? -14.896 29.226 8.158 1.00 60.47 87 GLY A O 1
ATOM 718 N N . LYS A 1 88 ? -15.285 27.315 7.046 1.00 56.00 88 LYS A N 1
ATOM 719 C CA . LYS A 1 88 ? -16.454 27.757 6.259 1.00 56.00 88 LYS A CA 1
ATOM 720 C C . LYS A 1 88 ? -17.786 27.241 6.814 1.00 56.00 88 LYS A C 1
ATOM 722 O O . LYS A 1 88 ? -18.840 27.680 6.363 1.00 56.00 88 LYS A O 1
ATOM 727 N N . VAL A 1 89 ? -17.762 26.317 7.777 1.00 55.16 89 VAL A N 1
ATOM 728 C CA . VAL A 1 89 ? -18.972 25.843 8.456 1.00 55.16 89 VAL A CA 1
ATOM 729 C C . VAL A 1 89 ? -19.316 26.848 9.550 1.00 55.16 89 VAL A C 1
ATOM 731 O O . VAL A 1 89 ? -18.914 26.717 10.703 1.00 55.16 89 VAL A O 1
ATOM 734 N N . CYS A 1 90 ? -20.074 27.880 9.187 1.00 47.25 90 CYS A N 1
ATOM 735 C CA . CYS A 1 90 ? -20.803 28.664 10.173 1.00 47.25 90 CYS A CA 1
ATOM 736 C C . CYS A 1 90 ? -21.876 27.757 10.788 1.00 47.25 90 CYS A C 1
ATOM 738 O O . CYS A 1 90 ? -22.876 27.445 10.141 1.00 47.25 90 CYS A O 1
ATOM 740 N N . LEU A 1 91 ? -21.682 27.325 12.034 1.00 46.66 91 LEU A N 1
ATOM 741 C CA . LEU A 1 91 ? -22.755 26.711 12.811 1.00 46.66 91 LEU A CA 1
ATOM 742 C C . LEU A 1 91 ? -23.819 27.788 13.056 1.00 46.66 91 LEU A C 1
ATOM 744 O O . LEU A 1 91 ? -23.620 28.687 13.871 1.00 46.66 91 LEU A O 1
ATOM 748 N N . ARG A 1 92 ? -24.942 27.734 12.334 1.00 48.38 92 ARG A N 1
ATOM 749 C CA . ARG A 1 92 ? -26.118 28.531 12.694 1.00 48.38 92 ARG A CA 1
ATOM 750 C C . ARG A 1 92 ? -26.733 27.917 13.946 1.00 48.38 92 ARG A C 1
ATOM 752 O O . ARG A 1 92 ? -27.303 26.832 13.890 1.00 48.38 92 ARG A O 1
ATOM 759 N N . THR A 1 93 ? -26.623 28.611 15.072 1.00 43.03 93 THR A N 1
ATOM 760 C CA . THR A 1 93 ? -27.362 28.287 16.293 1.00 43.03 93 THR A CA 1
ATOM 761 C C . THR A 1 93 ? -28.816 28.739 16.128 1.00 43.03 93 THR A C 1
ATOM 763 O O . THR A 1 93 ? -29.182 29.867 16.445 1.00 43.03 93 THR A O 1
ATOM 766 N N . GLY A 1 94 ? -29.650 27.863 15.568 1.00 53.78 94 GLY A N 1
ATOM 767 C CA . GLY A 1 94 ? -31.111 27.959 15.628 1.00 53.78 94 GLY A CA 1
ATOM 768 C C . GLY A 1 94 ? -31.654 27.047 16.730 1.00 53.78 94 GLY A C 1
ATOM 769 O O . GLY A 1 94 ? -31.005 26.063 17.078 1.00 53.78 94 GLY A O 1
ATOM 770 N N . LYS A 1 95 ? -32.829 27.369 17.285 1.00 54.00 95 LYS A N 1
ATOM 771 C CA . LYS A 1 95 ? -33.422 26.698 18.461 1.00 54.00 95 LYS A CA 1
ATOM 772 C C . LYS A 1 95 ? -33.635 25.175 18.326 1.00 54.00 95 LYS A C 1
ATOM 774 O O . LYS A 1 95 ? -33.799 24.529 19.353 1.00 54.00 95 LYS A O 1
ATOM 779 N N . ASP A 1 96 ? -33.525 24.599 17.127 1.00 50.09 96 ASP A N 1
ATOM 780 C CA . ASP A 1 96 ? -33.916 23.208 16.843 1.00 50.09 96 ASP A CA 1
ATOM 781 C C . ASP A 1 96 ? -32.746 22.254 16.512 1.00 50.09 96 ASP A C 1
ATOM 783 O O . ASP A 1 96 ? -32.945 21.179 15.952 1.00 50.09 96 ASP A O 1
ATOM 787 N N . GLY A 1 97 ? -31.513 22.596 16.902 1.00 51.84 97 GLY A N 1
ATOM 788 C CA . GLY A 1 97 ? -30.367 21.677 16.838 1.00 51.84 97 GLY A CA 1
ATOM 789 C C . GLY A 1 97 ? -29.434 21.863 15.633 1.00 51.84 97 GLY A C 1
ATOM 790 O O . GLY A 1 97 ? -29.721 22.574 14.672 1.00 51.84 97 GLY A O 1
ATOM 791 N N . VAL A 1 98 ? -28.242 21.265 15.746 1.00 50.50 98 VAL A N 1
ATOM 792 C CA . VAL A 1 98 ? -27.092 21.486 14.853 1.00 50.50 98 VAL A CA 1
ATOM 793 C C . VAL A 1 98 ? -27.155 20.547 13.648 1.00 50.50 98 VAL A C 1
ATOM 795 O O . VAL A 1 98 ? -26.922 19.348 13.789 1.00 50.50 98 VAL A O 1
ATOM 798 N N . PHE A 1 99 ? -27.392 21.095 12.454 1.00 49.56 99 PHE A N 1
ATOM 799 C CA . PHE A 1 99 ? -27.372 20.335 11.199 1.00 49.56 99 PHE A CA 1
ATOM 800 C C . PHE A 1 99 ? -26.245 20.821 10.272 1.00 49.56 99 PHE A C 1
ATOM 802 O O . PHE A 1 99 ? -26.196 22.013 9.953 1.00 49.56 99 PHE A O 1
ATOM 809 N N . PRO A 1 100 ? -25.335 19.939 9.816 1.00 46.31 100 PRO A N 1
ATOM 810 C CA . PRO A 1 100 ? -24.342 20.294 8.810 1.00 46.31 100 PRO A CA 1
ATOM 811 C C . PRO A 1 100 ? -24.993 20.348 7.420 1.00 46.31 100 PRO A C 1
ATOM 813 O O . PRO A 1 100 ? -25.628 19.387 6.995 1.00 46.31 100 PRO A O 1
ATOM 816 N N . GLN A 1 101 ? -24.809 21.454 6.698 1.00 54.22 101 GLN A N 1
ATOM 817 C CA . GLN A 1 101 ? -25.187 21.584 5.286 1.00 54.22 101 GLN A CA 1
ATOM 818 C C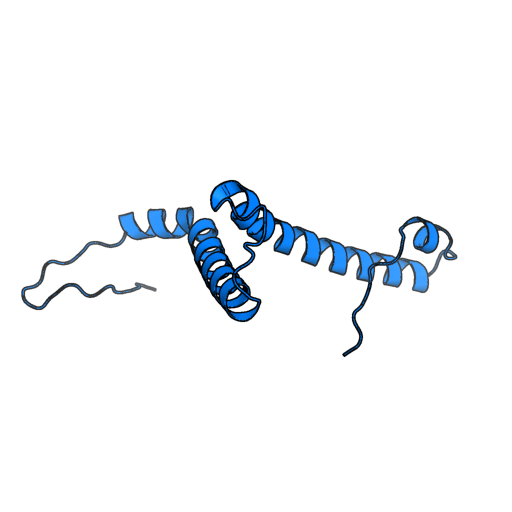 . GLN A 1 101 ? -23.915 21.738 4.442 1.00 54.22 101 GLN A C 1
ATOM 820 O O . GLN A 1 101 ? -23.030 22.523 4.788 1.00 54.22 101 GLN A O 1
ATOM 825 N N . VAL A 1 102 ? -23.819 20.982 3.346 1.00 45.38 102 VAL A N 1
ATOM 826 C CA . VAL A 1 102 ? -22.764 21.117 2.331 1.00 45.38 102 VAL A CA 1
ATOM 827 C C . VAL A 1 102 ? -23.294 22.071 1.266 1.00 45.38 102 VAL A C 1
ATOM 829 O O . VAL A 1 102 ? -24.184 21.702 0.505 1.00 45.38 102 V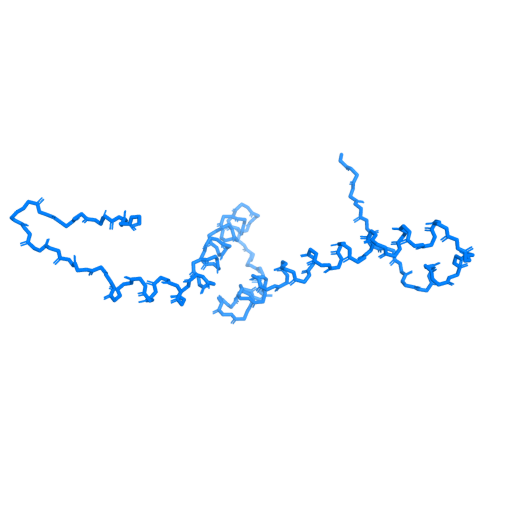AL A O 1
ATOM 832 N N . THR A 1 103 ? -22.801 23.305 1.229 1.00 49.66 103 THR A N 1
ATOM 833 C CA . THR A 1 103 ? -23.130 24.233 0.140 1.00 49.66 103 THR A CA 1
ATOM 834 C C . THR A 1 103 ? -22.342 23.845 -1.111 1.00 49.66 103 THR A C 1
ATOM 836 O O . THR A 1 103 ? -21.126 23.652 -1.027 1.00 49.66 103 THR A O 1
ATOM 839 N N . ALA A 1 104 ? -23.057 23.695 -2.230 1.00 38.28 104 ALA A N 1
ATOM 840 C CA . ALA A 1 104 ? -22.504 23.514 -3.573 1.00 38.28 104 ALA A CA 1
ATOM 841 C C . ALA A 1 104 ? -21.733 24.754 -4.050 1.00 38.28 104 ALA A C 1
ATOM 843 O O . ALA A 1 104 ? -22.100 25.874 -3.621 1.00 38.28 104 ALA A O 1
#

Organism: NCBI:txid56464

Foldseek 3Di:
DDDDDQDDPVVLVVDDPDPVSVVSVVVNVVVVVVVVVVVQLVCCCCPVVVPVDQDPPDDVVSVVVVVVSSVVSVVVVCVVVVVVVVVVPPQPPDPPDTDDDDDD

Secondary structure (DSSP, 8-state):
----PPPPHHHHHTSPSSHHHHHHHHHHHHHHHHHHHHHHHHHHHHHTS---S--SS-HHHHHHHHHHHHHHHHHHHHHHHHHHHHTT------TT--------

Radius of gyration: 22.25 Å; chains: 1; bounding box: 50×43×50 Å

pLDDT: mean 82.59, std 16.17, range [38.28, 94.62]

Sequence (104 aa):
MCWNIAERRSRIRALAEGELKTLSELVEHLIAKVRARVEHPFRVIKRQFGHRKVRYRGLAKNDAQLNVLFALSNLWMARRQLLAMTGKVCLRTGKDGVFPQVTA